Protein AF-A0A968HMX5-F1 (afdb_monomer)

Structure (mmCIF, N/CA/C/O backbone):
data_AF-A0A968HMX5-F1
#
_entry.id   AF-A0A968HMX5-F1
#
loop_
_atom_site.group_PDB
_atom_site.id
_atom_site.type_symbol
_atom_site.label_atom_id
_atom_site.label_alt_id
_atom_site.label_comp_id
_atom_site.label_asym_id
_atom_site.label_entity_id
_atom_site.label_seq_id
_atom_site.pdbx_PDB_ins_code
_atom_site.Cartn_x
_atom_site.Cartn_y
_atom_site.Cartn_z
_atom_site.occupancy
_atom_site.B_iso_or_equiv
_atom_site.auth_seq_id
_atom_site.auth_comp_id
_atom_site.auth_asym_id
_atom_site.auth_atom_id
_atom_site.pdbx_PDB_model_num
ATOM 1 N N . MET A 1 1 ? -19.698 1.111 3.307 1.00 80.62 1 MET A N 1
ATOM 2 C CA . MET A 1 1 ? -18.521 0.5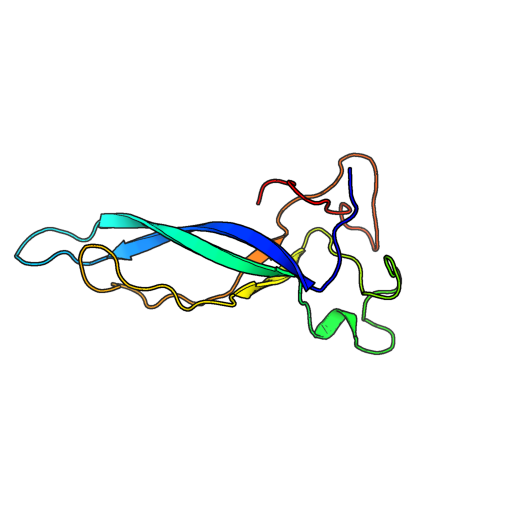05 2.643 1.00 80.62 1 MET A CA 1
ATOM 3 C C . MET A 1 1 ? -17.744 -0.284 3.682 1.00 80.62 1 MET A C 1
ATOM 5 O O . MET A 1 1 ? -17.976 -0.058 4.865 1.00 80.62 1 MET A O 1
ATOM 9 N N . ILE A 1 2 ? -16.912 -1.241 3.273 1.00 91.19 2 ILE A N 1
ATOM 10 C CA . ILE A 1 2 ? -16.129 -2.052 4.217 1.00 91.19 2 ILE A CA 1
ATOM 11 C C . ILE A 1 2 ? -14.906 -1.235 4.638 1.00 91.19 2 ILE A C 1
ATOM 13 O O . ILE A 1 2 ? -14.164 -0.789 3.767 1.00 91.19 2 ILE A O 1
ATOM 17 N N . ALA A 1 3 ? -14.729 -1.017 5.941 1.00 94.62 3 ALA A N 1
ATOM 18 C CA . ALA A 1 3 ? -13.588 -0.283 6.485 1.00 94.62 3 ALA A CA 1
ATOM 19 C C . ALA A 1 3 ? -12.270 -0.987 6.137 1.00 94.62 3 ALA A C 1
ATOM 21 O O . ALA A 1 3 ? -12.184 -2.211 6.266 1.00 94.62 3 ALA A O 1
ATOM 22 N N . ALA A 1 4 ? -11.278 -0.213 5.696 1.00 95.56 4 ALA A N 1
ATOM 23 C CA . ALA A 1 4 ? -9.956 -0.736 5.390 1.00 95.56 4 ALA A CA 1
ATOM 24 C C . ALA A 1 4 ? -9.223 -1.097 6.686 1.00 95.56 4 ALA A C 1
ATOM 26 O O . ALA A 1 4 ? -9.377 -0.442 7.721 1.00 95.56 4 ALA A O 1
ATOM 27 N N . LYS A 1 5 ? -8.414 -2.146 6.626 1.00 96.31 5 LYS A N 1
ATOM 28 C CA . LYS A 1 5 ? -7.563 -2.604 7.725 1.00 96.31 5 LYS A CA 1
ATOM 29 C C . LYS A 1 5 ? -6.309 -3.263 7.181 1.00 96.31 5 LYS A C 1
ATOM 31 O O . LYS A 1 5 ? -6.226 -3.589 5.999 1.00 96.31 5 LYS A O 1
ATOM 36 N N . HIS A 1 6 ? -5.357 -3.513 8.064 1.00 96.75 6 HIS A N 1
ATOM 37 C CA . HIS A 1 6 ? -4.169 -4.271 7.721 1.00 96.75 6 HIS A CA 1
ATOM 38 C C . HIS A 1 6 ? -4.503 -5.628 7.101 1.00 96.75 6 HIS A C 1
ATOM 40 O O . HIS A 1 6 ? -5.486 -6.277 7.469 1.00 96.75 6 HIS A O 1
ATOM 46 N N . PHE A 1 7 ? -3.649 -6.046 6.168 1.00 95.69 7 PHE A N 1
ATOM 47 C CA . PHE A 1 7 ? -3.792 -7.236 5.326 1.00 95.69 7 PHE A CA 1
ATOM 48 C C . PHE A 1 7 ? -4.934 -7.186 4.305 1.00 95.69 7 PHE A C 1
ATOM 50 O O . PHE A 1 7 ? -5.114 -8.152 3.559 1.00 95.69 7 PHE A O 1
ATOM 57 N N . ASP A 1 8 ? -5.676 -6.078 4.210 1.00 95.50 8 ASP A N 1
ATOM 58 C CA . ASP A 1 8 ? -6.555 -5.871 3.066 1.00 95.50 8 ASP A CA 1
ATOM 59 C C . ASP A 1 8 ? -5.716 -5.677 1.792 1.00 95.50 8 ASP A C 1
ATOM 61 O O . ASP A 1 8 ? -4.713 -4.953 1.814 1.00 95.50 8 ASP A O 1
ATOM 65 N N . PRO A 1 9 ? -6.102 -6.317 0.676 1.00 93.12 9 PRO A N 1
ATOM 66 C CA . PRO A 1 9 ? -5.391 -6.171 -0.581 1.00 93.12 9 PRO A CA 1
ATOM 67 C C . PRO A 1 9 ? -5.649 -4.796 -1.201 1.00 93.12 9 PRO A C 1
ATOM 69 O O . PRO A 1 9 ? -6.765 -4.272 -1.164 1.00 93.12 9 PRO A O 1
ATOM 72 N N . VAL A 1 10 ? -4.623 -4.265 -1.856 1.00 91.25 10 VAL A N 1
ATOM 73 C CA . VAL A 1 10 ? -4.675 -3.045 -2.661 1.00 91.25 10 VAL A CA 1
ATOM 74 C C . VAL A 1 10 ? -4.218 -3.394 -4.069 1.00 91.25 10 VAL A C 1
ATOM 76 O O . VAL A 1 10 ? -3.183 -4.031 -4.259 1.00 91.25 10 VAL A O 1
ATOM 79 N N . ILE A 1 11 ? -5.008 -2.994 -5.062 1.00 89.94 11 ILE A N 1
ATOM 80 C CA . ILE A 1 11 ? -4.688 -3.171 -6.479 1.00 89.94 11 ILE A CA 1
ATOM 81 C C . ILE A 1 11 ? -4.705 -1.793 -7.113 1.00 89.94 11 ILE A C 1
ATOM 83 O O . ILE A 1 11 ? -5.709 -1.092 -6.992 1.00 89.94 11 ILE A O 1
ATOM 87 N N . GLY A 1 12 ? -3.624 -1.437 -7.798 1.00 87.12 12 GLY A N 1
ATOM 88 C CA . GLY A 1 12 ? -3.442 -0.128 -8.407 1.00 87.12 12 GLY A CA 1
ATOM 89 C C . GLY A 1 12 ? -2.693 -0.171 -9.730 1.00 87.12 12 GLY A C 1
ATOM 90 O O . GLY A 1 12 ? -2.459 -1.234 -10.312 1.00 87.12 12 GLY A O 1
ATOM 91 N N . ILE A 1 13 ? -2.356 1.020 -10.217 1.00 88.50 13 ILE A N 1
ATOM 92 C CA . ILE A 1 13 ? -1.547 1.223 -11.416 1.00 88.50 13 ILE A CA 1
ATOM 93 C C . ILE A 1 13 ? -0.447 2.216 -11.065 1.00 88.50 13 ILE A C 1
ATOM 95 O O . ILE A 1 13 ? -0.736 3.385 -10.814 1.00 88.50 13 ILE A O 1
ATOM 99 N N . ASP A 1 14 ? 0.792 1.754 -11.144 1.00 87.31 14 ASP A N 1
ATOM 100 C CA . ASP A 1 14 ? 1.976 2.592 -11.017 1.00 87.31 14 ASP A CA 1
ATOM 101 C C . ASP A 1 14 ? 2.432 3.040 -12.402 1.00 87.31 14 ASP A C 1
ATOM 103 O O . ASP A 1 14 ? 2.242 2.346 -13.401 1.00 87.31 14 ASP A O 1
ATOM 107 N N . VAL A 1 15 ? 3.057 4.210 -12.493 1.00 90.06 15 VAL A N 1
ATOM 108 C CA . VAL A 1 15 ? 3.646 4.687 -13.748 1.00 90.06 15 VAL A CA 1
ATOM 109 C C . VAL A 1 15 ? 5.155 4.738 -13.591 1.00 90.06 15 VAL A C 1
ATOM 111 O O . VAL A 1 15 ? 5.687 5.529 -12.816 1.00 90.06 15 VAL A O 1
ATOM 114 N N . HIS A 1 16 ? 5.854 3.923 -14.379 1.00 91.62 16 HIS A N 1
ATOM 115 C CA . HIS A 1 16 ? 7.313 3.909 -14.417 1.00 91.62 16 HIS A CA 1
ATOM 116 C C . HIS A 1 16 ? 7.827 4.400 -15.760 1.00 91.62 16 HIS A C 1
ATOM 118 O O . HIS A 1 16 ? 7.257 4.109 -16.812 1.00 91.62 16 HIS A O 1
ATOM 124 N N . ILE A 1 17 ? 8.951 5.110 -15.725 1.00 94.25 17 ILE A N 1
ATOM 125 C CA . ILE A 1 17 ? 9.678 5.481 -16.935 1.00 94.25 17 ILE A CA 1
ATOM 126 C C . ILE A 1 17 ? 10.584 4.313 -17.320 1.00 94.25 17 ILE A C 1
ATOM 128 O O . ILE A 1 17 ? 11.473 3.922 -16.555 1.00 94.25 17 ILE A O 1
ATOM 132 N N . ILE A 1 18 ? 10.368 3.774 -18.518 1.00 95.31 18 ILE A N 1
ATOM 133 C CA . ILE A 1 18 ? 11.195 2.714 -19.097 1.00 95.31 18 ILE A CA 1
ATOM 134 C C . ILE A 1 18 ? 11.988 3.248 -20.287 1.00 95.31 18 ILE A C 1
ATOM 136 O O . ILE A 1 18 ? 11.559 4.179 -20.969 1.00 95.31 18 ILE A O 1
ATOM 140 N N . GLN A 1 19 ? 13.150 2.650 -20.530 1.00 96.31 19 GLN A N 1
ATOM 141 C CA . GLN A 1 19 ? 13.952 2.826 -21.734 1.00 96.31 19 GLN A CA 1
ATOM 142 C C . GLN A 1 19 ? 13.636 1.667 -22.691 1.00 96.31 19 GLN A C 1
ATOM 144 O O . GLN A 1 19 ? 14.047 0.532 -22.411 1.00 96.31 19 GLN A O 1
ATOM 149 N N . PRO A 1 20 ? 12.908 1.906 -23.800 1.00 95.38 20 PRO A N 1
ATOM 150 C CA . PRO A 1 20 ? 12.637 0.866 -24.783 1.00 95.38 20 PRO A CA 1
ATOM 151 C C . PRO A 1 20 ? 13.917 0.433 -25.518 1.00 95.38 20 PRO A C 1
ATOM 153 O O . PRO A 1 20 ? 14.899 1.186 -25.546 1.00 95.38 20 PRO A O 1
ATOM 156 N N . PRO A 1 21 ? 13.915 -0.745 -26.167 1.00 93.25 21 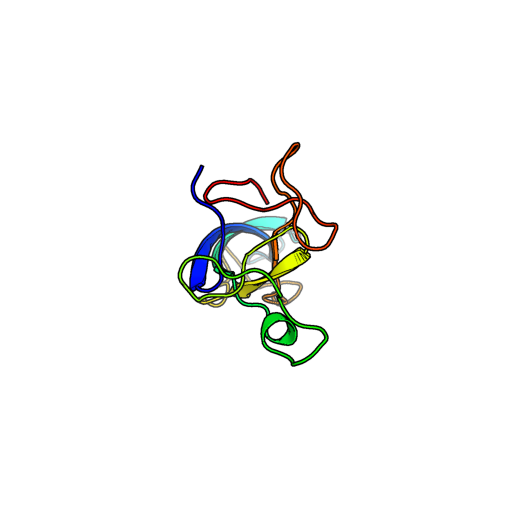PRO A N 1
ATOM 157 C CA . PRO A 1 21 ? 14.997 -1.155 -27.055 1.00 93.25 21 PRO A CA 1
ATOM 158 C C . PRO A 1 21 ? 15.213 -0.179 -28.223 1.00 93.25 21 PRO A C 1
ATOM 160 O O . PRO A 1 21 ? 14.270 0.413 -28.750 1.00 93.25 21 PRO A O 1
ATOM 163 N N . GLY A 1 22 ? 16.460 -0.072 -28.687 1.00 91.31 22 GLY A N 1
ATOM 164 C CA . GLY A 1 22 ? 16.835 0.788 -29.812 1.00 91.31 22 GLY A CA 1
ATOM 165 C C . GLY A 1 22 ? 17.068 2.245 -29.407 1.00 91.31 22 GLY A C 1
ATOM 166 O O . GLY A 1 22 ? 17.469 2.534 -28.285 1.00 91.31 22 GLY A O 1
ATOM 167 N N . THR A 1 23 ? 16.851 3.173 -30.340 1.00 90.62 23 THR A N 1
ATOM 168 C CA . THR A 1 23 ? 17.102 4.616 -30.153 1.00 90.62 23 THR A CA 1
ATOM 169 C C . THR A 1 23 ? 15.844 5.391 -29.746 1.00 90.62 23 THR A C 1
ATOM 171 O O . THR A 1 23 ? 15.736 6.586 -30.020 1.00 90.62 23 THR A O 1
ATOM 174 N N . VAL A 1 24 ? 14.855 4.712 -29.158 1.00 94.69 24 VAL A N 1
ATOM 175 C CA . VAL A 1 24 ? 13.593 5.334 -28.735 1.00 94.69 24 VAL A CA 1
ATOM 176 C C . VAL A 1 24 ? 13.821 6.070 -27.409 1.00 94.69 24 VAL A C 1
ATOM 178 O O . VAL A 1 24 ? 14.445 5.497 -26.519 1.00 94.69 24 VAL A O 1
ATOM 181 N N . PRO A 1 25 ? 13.343 7.314 -27.234 1.00 94.94 25 PRO A N 1
ATOM 182 C CA . PRO A 1 25 ? 13.435 8.005 -25.948 1.00 94.94 25 PRO A CA 1
ATOM 183 C C . PRO A 1 25 ? 12.700 7.264 -24.814 1.00 94.94 25 PRO A C 1
ATOM 185 O O . PRO A 1 25 ? 11.790 6.479 -25.095 1.00 94.94 25 PRO A O 1
ATOM 188 N N . PRO A 1 26 ? 13.032 7.534 -23.537 1.00 95.81 26 PRO A N 1
ATOM 189 C CA . PRO A 1 26 ? 12.275 7.017 -22.404 1.00 95.81 26 PRO A CA 1
ATOM 190 C C . PRO A 1 26 ? 10.789 7.382 -22.457 1.00 95.81 26 PRO A C 1
ATOM 192 O O . PRO A 1 26 ? 10.432 8.503 -22.825 1.00 95.81 26 PRO A O 1
ATOM 195 N N . VAL A 1 27 ? 9.928 6.454 -22.041 1.00 95.25 27 VAL A N 1
ATOM 196 C CA . VAL A 1 27 ? 8.467 6.628 -22.055 1.00 95.25 27 VAL A CA 1
ATOM 197 C C . VAL A 1 27 ? 7.837 6.210 -20.723 1.00 95.25 27 VAL A C 1
ATOM 199 O O . VAL A 1 27 ? 8.304 5.247 -20.108 1.00 95.25 27 VAL A O 1
ATOM 202 N N . PRO A 1 28 ? 6.782 6.907 -20.257 1.00 94.69 28 PRO A N 1
ATOM 203 C CA . PRO A 1 28 ? 6.004 6.474 -19.104 1.00 94.69 28 PRO A CA 1
ATOM 204 C C . PRO A 1 28 ? 5.108 5.292 -19.489 1.00 94.69 28 PRO A C 1
ATOM 206 O O . PRO A 1 28 ? 4.372 5.357 -20.474 1.00 94.69 28 PRO A O 1
ATOM 209 N N . VAL A 1 29 ? 5.155 4.216 -18.707 1.00 94.25 29 VAL A N 1
ATOM 210 C CA . VAL A 1 29 ? 4.373 2.996 -18.934 1.00 94.25 29 VAL A CA 1
ATOM 211 C C . VAL A 1 29 ? 3.616 2.622 -17.656 1.00 94.25 29 VAL A C 1
ATOM 213 O O . VAL A 1 29 ? 4.240 2.536 -16.592 1.00 94.25 29 VAL A O 1
ATOM 216 N N . PRO A 1 30 ? 2.291 2.388 -17.736 1.00 92.69 30 PRO A N 1
ATOM 217 C CA . PRO A 1 30 ? 1.515 1.894 -16.607 1.00 92.69 30 PRO A CA 1
ATOM 218 C C . PRO A 1 30 ? 1.888 0.438 -16.295 1.00 92.69 30 PRO A C 1
ATOM 220 O O . PRO A 1 30 ? 1.914 -0.408 -17.189 1.00 92.69 30 PRO A O 1
ATOM 223 N N . HIS A 1 31 ? 2.152 0.147 -15.027 1.00 90.56 31 HIS A N 1
ATOM 224 C CA . HIS A 1 31 ? 2.449 -1.176 -14.495 1.00 90.56 31 HIS A CA 1
ATOM 225 C C . HIS A 1 31 ? 1.405 -1.541 -13.431 1.00 90.56 31 HIS A C 1
ATOM 227 O O . HIS A 1 31 ? 1.011 -0.682 -12.645 1.00 90.56 31 HIS A O 1
ATOM 233 N N . PRO A 1 32 ? 0.926 -2.795 -13.388 1.00 90.88 32 PRO A N 1
ATOM 234 C CA . PRO A 1 32 ? 0.048 -3.235 -12.313 1.00 90.88 32 PRO A CA 1
ATOM 235 C C . PRO A 1 32 ? 0.766 -3.176 -10.964 1.00 90.88 32 PRO A C 1
ATOM 237 O O . PRO A 1 32 ? 1.865 -3.716 -10.836 1.00 90.88 32 PRO A O 1
ATOM 240 N N . PHE A 1 33 ? 0.100 -2.602 -9.967 1.00 89.62 33 PHE A N 1
ATOM 241 C CA . PHE A 1 33 ? 0.529 -2.621 -8.574 1.00 89.62 33 PHE A CA 1
ATOM 242 C C . PHE A 1 33 ? -0.365 -3.571 -7.777 1.00 89.62 33 PHE A C 1
ATOM 244 O O . PHE A 1 33 ? -1.595 -3.507 -7.873 1.00 89.62 33 PHE A O 1
ATOM 251 N N . VAL A 1 34 ? 0.242 -4.442 -6.970 1.00 91.12 34 VAL A N 1
ATOM 252 C CA . VAL A 1 34 ? -0.475 -5.275 -5.999 1.00 91.12 34 VAL A CA 1
ATOM 253 C C . VAL A 1 34 ? 0.258 -5.210 -4.668 1.00 91.12 34 VAL A C 1
ATOM 255 O O . VAL A 1 34 ? 1.434 -5.571 -4.574 1.00 91.12 34 VAL A O 1
ATOM 258 N N . GLY A 1 35 ? -0.461 -4.793 -3.634 1.00 92.06 35 GLY A N 1
ATOM 259 C CA . GLY A 1 35 ? 0.056 -4.665 -2.281 1.00 92.06 35 GLY A CA 1
ATOM 260 C C . GLY A 1 35 ? -0.964 -5.050 -1.223 1.00 92.06 35 GLY A C 1
ATOM 261 O O . GLY A 1 35 ? -2.084 -5.471 -1.519 1.00 92.06 35 GLY A O 1
ATOM 262 N N . ILE A 1 36 ? -0.549 -4.906 0.027 1.00 94.12 36 ILE A N 1
ATOM 263 C CA . ILE A 1 36 ? -1.384 -5.067 1.214 1.00 94.12 36 ILE A CA 1
ATOM 264 C C . ILE A 1 36 ? -1.239 -3.834 2.092 1.00 94.12 36 ILE A C 1
ATOM 266 O O . ILE A 1 36 ? -0.141 -3.295 2.211 1.00 94.12 36 ILE A O 1
ATOM 270 N N . VAL A 1 37 ? -2.325 -3.404 2.730 1.00 95.12 37 VAL A N 1
ATOM 271 C CA . VAL A 1 37 ? -2.230 -2.373 3.770 1.00 95.12 37 VAL A CA 1
ATOM 272 C C . VAL A 1 37 ? -1.421 -2.956 4.921 1.00 95.12 37 VAL A C 1
ATOM 274 O O . VAL A 1 37 ? -1.808 -3.974 5.504 1.00 95.12 37 VAL A O 1
ATOM 277 N N . LEU A 1 38 ? -0.274 -2.357 5.208 1.00 95.19 38 LEU A N 1
ATOM 278 C CA . LEU A 1 38 ? 0.598 -2.783 6.286 1.00 95.19 38 LEU A CA 1
ATOM 279 C C . LEU A 1 38 ? 1.528 -1.635 6.657 1.00 95.19 38 LEU A C 1
ATOM 281 O O . LEU A 1 38 ? 2.523 -1.398 5.973 1.00 95.19 38 LEU A O 1
ATOM 285 N N . ASP A 1 39 ? 1.221 -0.989 7.774 1.00 95.00 39 ASP A N 1
ATOM 286 C CA . ASP A 1 39 ? 2.094 -0.012 8.406 1.00 95.00 39 ASP A CA 1
ATOM 287 C C . ASP A 1 39 ? 2.725 -0.604 9.681 1.00 95.00 39 ASP A C 1
ATOM 289 O O . ASP A 1 39 ? 2.033 -0.858 10.669 1.00 95.00 39 ASP A O 1
ATOM 293 N N . PRO A 1 40 ? 4.039 -0.874 9.713 1.00 94.19 40 PRO A N 1
ATOM 294 C CA . PRO A 1 40 ? 4.688 -1.389 10.915 1.00 94.19 40 PRO A CA 1
ATOM 295 C C . PRO A 1 40 ? 4.547 -0.475 12.144 1.00 94.19 40 PRO A C 1
ATOM 297 O O . PRO A 1 40 ? 4.539 -0.984 13.268 1.00 94.19 40 PRO A O 1
ATOM 300 N N . PHE A 1 41 ? 4.427 0.846 11.959 1.00 94.56 41 PHE A N 1
ATOM 301 C CA . PHE A 1 41 ? 4.304 1.797 13.067 1.00 94.56 41 PHE A CA 1
ATOM 302 C C . PHE A 1 41 ? 2.956 1.683 13.778 1.00 94.56 41 PHE A C 1
ATOM 304 O O . PHE A 1 41 ? 2.903 1.874 14.993 1.00 94.56 41 PHE A O 1
ATOM 311 N N . ASP A 1 42 ? 1.910 1.236 13.076 1.00 96.62 42 ASP A N 1
ATOM 312 C CA . ASP A 1 42 ? 0.581 1.008 13.649 1.00 96.62 42 ASP A CA 1
ATOM 313 C C . ASP A 1 42 ? 0.569 -0.109 14.720 1.00 96.62 42 ASP A C 1
ATOM 315 O O . ASP A 1 42 ? -0.397 -0.234 15.470 1.00 96.62 42 ASP A O 1
ATOM 319 N N . TYR A 1 43 ? 1.645 -0.894 14.857 1.00 96.38 43 TYR A N 1
ATOM 320 C CA . TYR A 1 43 ? 1.797 -1.904 15.915 1.00 96.38 43 TYR A CA 1
ATOM 321 C C . TYR A 1 43 ? 2.625 -1.441 17.120 1.00 96.38 43 TYR A C 1
ATOM 323 O O . TYR A 1 43 ? 2.778 -2.197 18.086 1.00 96.38 43 TYR A O 1
ATOM 331 N N . LEU A 1 44 ? 3.198 -0.236 17.085 1.00 96.44 44 LEU A N 1
ATOM 332 C CA . LEU A 1 44 ? 4.026 0.252 18.182 1.00 96.44 44 LEU A CA 1
ATOM 333 C C . LEU A 1 44 ? 3.172 0.696 19.377 1.00 96.44 44 LEU A C 1
ATOM 335 O O . LEU A 1 44 ? 2.115 1.307 19.210 1.00 96.44 44 LEU A O 1
ATOM 339 N N . PRO A 1 45 ? 3.634 0.449 20.614 1.00 90.62 45 PRO A N 1
ATOM 340 C CA . PRO A 1 45 ? 2.938 0.942 21.791 1.00 90.62 45 PRO A CA 1
ATOM 341 C C . PRO A 1 45 ? 2.947 2.478 21.807 1.00 90.62 45 PRO A C 1
ATOM 343 O O . PRO A 1 45 ? 3.944 3.100 21.448 1.00 90.62 45 PRO A O 1
ATOM 346 N N . LEU A 1 46 ? 1.854 3.081 22.285 1.00 89.06 46 LEU A N 1
ATOM 347 C CA . LEU A 1 46 ? 1.662 4.529 22.493 1.00 89.06 46 LEU A CA 1
ATOM 348 C C . LEU A 1 46 ? 1.556 5.404 21.231 1.00 89.06 46 LEU A C 1
ATOM 350 O O . LEU A 1 46 ? 0.961 6.473 21.329 1.00 89.06 46 LEU A O 1
ATOM 354 N N . ILE A 1 47 ? 2.116 4.981 20.095 1.00 91.12 47 ILE A N 1
ATOM 355 C CA . ILE A 1 47 ? 2.111 5.752 18.836 1.00 91.12 47 ILE A CA 1
ATOM 356 C C . ILE A 1 47 ? 1.484 5.012 17.648 1.00 91.12 47 ILE A C 1
ATOM 358 O O . ILE A 1 47 ? 1.313 5.619 16.599 1.00 91.12 47 ILE A O 1
ATOM 362 N N . GLY A 1 48 ? 1.187 3.718 17.793 1.00 93.44 48 GLY A N 1
ATOM 363 C CA . GLY A 1 48 ? 0.513 2.931 16.766 1.00 93.44 48 GLY A CA 1
ATOM 364 C C . GLY A 1 48 ? -1.006 3.094 16.782 1.00 93.44 48 GLY A C 1
ATOM 365 O O . GLY A 1 48 ? -1.560 3.870 17.564 1.00 93.44 48 GLY A O 1
ATOM 366 N N . ALA A 1 49 ? -1.680 2.303 15.949 1.00 96.31 49 ALA A N 1
ATOM 367 C CA . ALA A 1 49 ? -3.118 2.369 15.763 1.00 96.31 49 ALA A CA 1
ATOM 368 C C . ALA A 1 49 ? -3.875 2.025 17.053 1.00 96.31 49 ALA A C 1
ATOM 370 O O . ALA A 1 49 ? -3.704 0.973 17.674 1.00 96.31 49 ALA A O 1
ATOM 371 N N . THR A 1 50 ? -4.794 2.908 17.411 1.00 96.50 50 THR A N 1
ATOM 372 C CA . THR A 1 50 ? -5.709 2.798 18.550 1.00 96.50 50 THR A CA 1
ATOM 373 C C . THR A 1 50 ? -7.039 2.156 18.162 1.00 96.50 50 THR A C 1
ATOM 375 O O . THR A 1 50 ? -7.742 1.609 19.016 1.00 96.50 50 THR A O 1
ATOM 378 N N . VAL A 1 51 ? -7.386 2.181 16.871 1.00 96.94 51 VAL A N 1
ATOM 379 C CA . VAL A 1 51 ? -8.621 1.604 16.333 1.00 96.94 51 VAL A CA 1
ATOM 380 C C . VAL A 1 51 ? -8.317 0.318 15.579 1.00 96.94 51 VAL A C 1
ATOM 382 O O . VAL A 1 51 ? -7.530 0.289 14.631 1.00 96.94 51 VAL A O 1
ATOM 385 N N . LEU A 1 52 ? -9.008 -0.750 15.982 1.00 97.12 52 LEU A N 1
ATOM 386 C CA . LEU A 1 52 ? -8.914 -2.060 15.355 1.00 97.12 52 LEU A CA 1
ATOM 387 C C . LEU A 1 52 ? -10.217 -2.415 14.641 1.00 97.12 52 LEU A C 1
ATOM 389 O O . LEU A 1 52 ? -11.307 -2.290 15.200 1.00 97.12 52 LEU A O 1
ATOM 393 N N . ILE A 1 53 ? -10.099 -2.953 13.433 1.00 96.94 53 ILE A N 1
ATOM 394 C CA . IL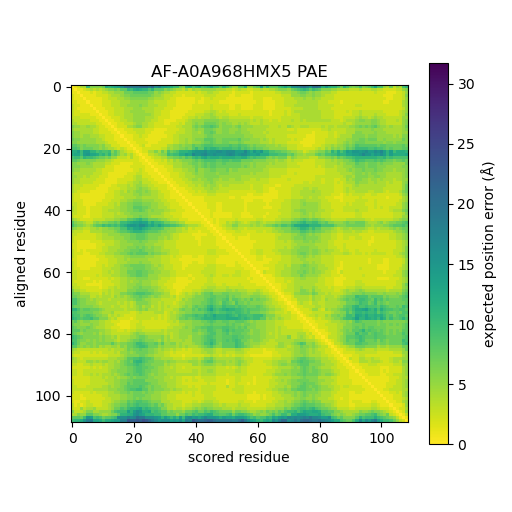E A 1 53 ? -11.203 -3.523 12.666 1.00 96.94 53 ILE A CA 1
ATOM 395 C C . ILE A 1 53 ? -11.028 -5.031 12.657 1.00 96.94 53 ILE A C 1
ATOM 397 O O . ILE A 1 53 ? -10.071 -5.560 12.097 1.00 96.94 53 ILE A O 1
ATOM 401 N N . ASN A 1 54 ? -11.954 -5.739 13.303 1.00 95.56 54 ASN A N 1
ATOM 402 C CA . ASN A 1 54 ? -11.876 -7.191 13.481 1.00 95.56 54 ASN A CA 1
ATOM 403 C C . ASN A 1 54 ? -10.542 -7.648 14.112 1.00 95.56 54 ASN A C 1
ATOM 405 O O . ASN A 1 54 ? -9.998 -8.683 13.739 1.00 95.56 54 ASN A O 1
ATOM 409 N N . GLY A 1 55 ? -10.010 -6.862 15.055 1.00 96.62 55 GLY A N 1
ATOM 410 C CA . GLY A 1 55 ? -8.762 -7.162 15.767 1.00 96.62 55 GLY A CA 1
ATOM 411 C C . GLY A 1 55 ? -7.472 -6.801 15.022 1.00 96.62 55 GLY A C 1
ATOM 412 O O . GLY A 1 55 ? -6.396 -7.094 15.530 1.00 96.62 55 GLY A O 1
ATOM 413 N N . LEU A 1 56 ? -7.559 -6.162 13.853 1.00 98.00 56 LEU A N 1
ATOM 414 C CA . LEU A 1 56 ? -6.409 -5.707 13.065 1.00 98.00 56 LEU A CA 1
ATOM 415 C C . LEU A 1 56 ? -6.361 -4.178 13.009 1.00 98.00 56 LEU A C 1
ATOM 417 O O . LEU A 1 56 ? -7.434 -3.573 12.979 1.00 98.00 56 LEU A O 1
ATOM 421 N N . PRO A 1 57 ? -5.175 -3.546 12.947 1.00 97.75 57 PRO A N 1
ATOM 422 C CA . PRO A 1 57 ? -5.074 -2.101 12.772 1.00 97.75 57 PRO A CA 1
ATOM 423 C C . PRO A 1 57 ? -5.874 -1.604 11.572 1.00 97.75 57 PRO A C 1
ATOM 425 O O . PRO A 1 57 ? -5.912 -2.243 10.517 1.00 97.75 57 PRO A O 1
ATOM 428 N N . ARG A 1 58 ? -6.556 -0.479 11.755 1.00 96.69 58 ARG A N 1
ATOM 429 C CA . ARG A 1 58 ? -7.297 0.228 10.705 1.00 96.69 58 ARG A CA 1
ATOM 430 C C . ARG A 1 58 ? -6.369 0.710 9.582 1.00 96.69 58 ARG A C 1
ATOM 432 O O . ARG A 1 58 ? -5.223 1.055 9.831 1.00 96.69 58 ARG A O 1
ATOM 439 N N . GLY A 1 59 ? -6.894 0.825 8.365 1.00 95.75 59 GLY A N 1
ATOM 440 C CA . GLY A 1 59 ? -6.266 1.587 7.280 1.00 95.75 59 GLY A CA 1
ATOM 441 C C . GLY A 1 59 ? -6.930 2.955 7.144 1.00 95.75 59 GLY A C 1
ATOM 442 O O . GLY A 1 59 ? -8.153 3.022 7.046 1.00 95.75 59 GLY A O 1
ATOM 443 N N . GLN A 1 60 ? -6.153 4.030 7.137 1.00 95.12 60 GLN A N 1
ATOM 444 C CA . GLN A 1 60 ? -6.617 5.409 6.967 1.00 95.12 60 GLN A CA 1
ATOM 445 C C . GLN A 1 60 ? -5.738 6.151 5.954 1.00 95.12 60 GLN A C 1
ATOM 447 O O . GLN A 1 60 ? -4.768 5.584 5.450 1.00 95.12 60 GLN A O 1
ATOM 452 N N . GLY A 1 61 ? -6.071 7.411 5.662 1.00 94.44 61 GLY A N 1
ATOM 453 C CA . GLY A 1 61 ? -5.182 8.296 4.907 1.00 94.44 61 GLY A CA 1
ATOM 454 C C . GLY A 1 61 ? -3.749 8.274 5.462 1.00 94.44 61 GLY A C 1
ATOM 455 O O . GLY A 1 61 ? -3.551 8.436 6.662 1.00 94.44 61 GLY A O 1
ATOM 456 N N . GLY A 1 62 ? -2.761 8.020 4.606 1.00 92.31 62 GLY A N 1
ATOM 457 C CA . GLY A 1 62 ? -1.347 7.910 4.974 1.00 92.31 62 GLY A CA 1
ATOM 458 C C . GLY A 1 62 ? -0.898 6.533 5.479 1.00 92.31 62 GLY A C 1
ATOM 459 O O . GLY A 1 62 ? 0.293 6.335 5.692 1.00 92.31 62 GLY A O 1
ATOM 460 N N . SER A 1 63 ? -1.795 5.550 5.647 1.00 94.75 63 SER A N 1
ATOM 461 C CA . SER A 1 63 ? -1.363 4.182 5.972 1.00 94.75 63 SER A CA 1
ATOM 462 C C . SER A 1 63 ? -0.531 3.588 4.841 1.00 94.75 63 SER A C 1
ATOM 464 O O . SER A 1 63 ? -0.947 3.613 3.679 1.00 94.75 63 SER A O 1
ATOM 466 N N . LEU A 1 64 ? 0.595 2.970 5.193 1.00 94.25 64 LEU A N 1
ATOM 467 C CA . LEU A 1 64 ? 1.477 2.330 4.223 1.00 94.25 64 LEU A CA 1
ATOM 468 C C . LEU A 1 64 ? 0.844 1.099 3.562 1.00 94.25 64 LEU A C 1
ATOM 470 O O . LEU A 1 64 ? 0.095 0.319 4.160 1.00 94.25 64 LEU A O 1
ATOM 474 N N . VAL A 1 65 ? 1.207 0.901 2.299 1.00 92.75 65 VAL A N 1
ATOM 475 C CA . VAL A 1 65 ? 0.850 -0.249 1.478 1.00 92.75 65 VAL A CA 1
ATOM 476 C C . VAL A 1 65 ? 2.137 -0.931 1.033 1.00 92.75 65 VAL A C 1
ATOM 478 O O . VAL A 1 65 ? 2.910 -0.407 0.233 1.00 92.75 65 VAL A O 1
ATOM 481 N N . THR A 1 66 ? 2.364 -2.134 1.551 1.00 91.50 66 THR A N 1
ATOM 482 C CA . THR A 1 66 ? 3.536 -2.940 1.208 1.00 91.50 66 THR A CA 1
ATOM 483 C C . THR A 1 66 ? 3.254 -3.727 -0.077 1.00 91.50 66 THR A C 1
ATOM 485 O O . THR A 1 66 ? 2.294 -4.508 -0.101 1.00 91.50 66 THR A O 1
ATOM 488 N N . PRO A 1 67 ? 4.055 -3.580 -1.147 1.00 89.81 67 PRO A N 1
ATOM 489 C CA . PRO A 1 67 ? 3.884 -4.373 -2.357 1.00 89.81 67 PRO A CA 1
ATOM 490 C C . PRO A 1 67 ? 4.216 -5.838 -2.098 1.00 89.81 67 PRO A C 1
ATOM 492 O O . PRO A 1 67 ? 5.197 -6.176 -1.437 1.00 89.81 67 PRO A O 1
ATOM 495 N N . VAL A 1 68 ? 3.400 -6.723 -2.662 1.00 89.69 68 VAL A N 1
ATOM 496 C CA . VAL A 1 68 ? 3.582 -8.177 -2.533 1.00 89.69 68 VAL A CA 1
ATOM 497 C C . VAL A 1 68 ? 4.259 -8.797 -3.753 1.00 89.69 68 VAL A C 1
ATOM 499 O O . VAL A 1 68 ? 4.762 -9.916 -3.677 1.00 89.69 68 VAL A O 1
ATOM 502 N N . VAL A 1 69 ? 4.292 -8.077 -4.877 1.00 86.50 69 VAL A N 1
ATOM 503 C CA . VAL A 1 69 ? 4.938 -8.509 -6.120 1.00 86.50 69 VAL A CA 1
ATOM 504 C C . VAL A 1 69 ? 5.880 -7.402 -6.599 1.00 86.50 69 VAL A C 1
ATOM 506 O O . VAL A 1 69 ? 5.448 -6.255 -6.697 1.00 86.50 69 VAL A O 1
ATOM 509 N N . PRO A 1 70 ? 7.148 -7.712 -6.921 1.00 84.31 70 PRO A N 1
ATOM 510 C CA . PRO A 1 70 ? 8.046 -6.740 -7.532 1.00 84.31 70 PRO A CA 1
ATOM 511 C C . PRO A 1 70 ? 7.535 -6.290 -8.902 1.00 84.31 70 PRO A C 1
ATOM 513 O O . PRO A 1 70 ? 7.104 -7.120 -9.708 1.00 84.31 70 PRO A O 1
ATOM 516 N N . HIS A 1 71 ? 7.659 -5.000 -9.213 1.00 87.06 71 HIS A N 1
ATOM 517 C CA . HIS A 1 71 ? 7.386 -4.521 -10.564 1.00 87.06 71 HIS A CA 1
ATOM 518 C C . HIS A 1 71 ? 8.360 -5.147 -11.565 1.00 87.06 71 HIS A C 1
ATOM 520 O O . HIS A 1 71 ? 9.582 -5.085 -11.411 1.00 87.06 71 HIS A O 1
ATOM 526 N N . VAL A 1 72 ? 7.803 -5.738 -12.619 1.00 86.25 72 VAL A N 1
ATOM 527 C CA . VAL A 1 72 ? 8.565 -6.305 -13.734 1.00 86.25 72 VAL A CA 1
ATOM 528 C C . VAL A 1 72 ? 8.577 -5.286 -14.873 1.00 86.25 72 VAL A C 1
ATOM 530 O O . VAL A 1 72 ? 7.509 -4.773 -15.203 1.00 86.25 72 VAL A O 1
ATOM 533 N N . PRO A 1 73 ? 9.730 -4.995 -15.499 1.00 84.56 73 PRO A N 1
ATOM 534 C CA . PRO A 1 73 ? 9.777 -4.077 -16.630 1.00 84.56 73 PRO A CA 1
ATOM 535 C C . PRO A 1 73 ? 8.892 -4.546 -17.794 1.00 84.56 73 PRO A C 1
ATOM 537 O O . PRO A 1 73 ? 9.023 -5.678 -18.266 1.00 84.56 73 PRO A O 1
ATOM 540 N N . ILE A 1 74 ? 8.030 -3.662 -18.299 1.00 91.38 74 ILE A N 1
ATOM 541 C CA . ILE A 1 74 ? 7.207 -3.903 -19.491 1.00 91.38 74 ILE A CA 1
ATOM 542 C C . ILE A 1 74 ? 7.745 -3.049 -20.645 1.00 91.38 74 ILE A C 1
ATOM 544 O O . ILE A 1 74 ? 7.783 -1.824 -20.565 1.00 91.38 74 ILE A O 1
ATOM 548 N N . GLY A 1 75 ? 8.156 -3.690 -21.745 1.00 91.12 75 GLY A N 1
ATOM 549 C CA . GLY A 1 75 ? 8.551 -2.993 -22.979 1.00 91.12 75 GLY A CA 1
ATOM 550 C C . GLY A 1 75 ? 9.950 -2.358 -22.983 1.00 91.12 75 GLY A C 1
ATOM 551 O O . GLY A 1 75 ? 10.275 -1.635 -23.922 1.00 91.12 75 GLY A O 1
ATOM 552 N N . GLY A 1 76 ? 10.790 -2.629 -21.980 1.00 92.94 76 GLY A N 1
ATOM 553 C CA . GLY A 1 76 ? 12.147 -2.087 -21.871 1.00 92.94 76 GLY A CA 1
ATOM 554 C C . GLY A 1 76 ? 12.773 -2.359 -20.505 1.00 92.94 76 GLY A C 1
ATOM 555 O O . GLY A 1 76 ? 12.344 -3.272 -19.805 1.00 92.94 76 GLY A O 1
ATOM 556 N N . VAL A 1 77 ? 13.773 -1.564 -20.119 1.00 94.06 77 VAL A N 1
ATOM 557 C CA . VAL A 1 77 ? 14.357 -1.575 -18.762 1.00 94.06 77 VAL A CA 1
ATOM 558 C C . VAL A 1 77 ? 13.918 -0.339 -17.983 1.00 94.06 77 VAL A C 1
ATOM 560 O O . VAL A 1 77 ? 13.693 0.712 -18.581 1.00 94.06 77 VAL A O 1
ATOM 563 N N . PHE A 1 78 ? 13.809 -0.429 -16.658 1.00 94.19 78 PHE A N 1
ATOM 564 C CA . PHE A 1 78 ? 13.521 0.747 -15.834 1.00 94.19 78 PHE A CA 1
ATOM 565 C C . PHE A 1 78 ? 14.643 1.784 -15.942 1.00 94.19 78 PHE A C 1
ATOM 567 O O . PHE A 1 78 ? 15.817 1.443 -15.806 1.00 94.19 78 PHE A O 1
ATOM 574 N N . VAL A 1 79 ? 14.281 3.055 -16.145 1.00 93.44 79 VAL A N 1
ATOM 575 C 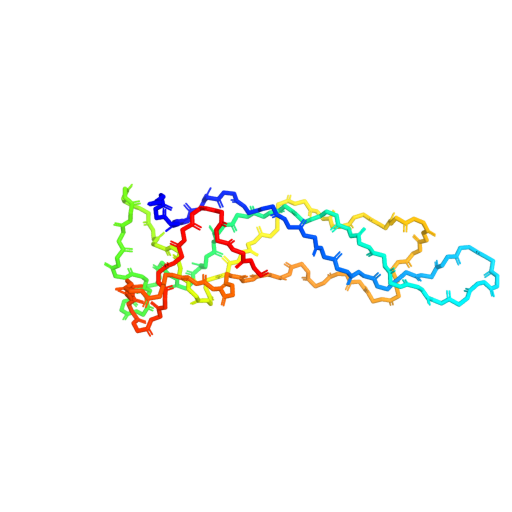CA . VAL A 1 79 ? 15.238 4.174 -16.061 1.00 93.44 79 VAL A CA 1
ATOM 576 C C . VAL A 1 79 ? 15.588 4.461 -14.603 1.00 93.44 79 VAL A C 1
ATOM 578 O O . VAL A 1 79 ? 16.757 4.615 -14.260 1.00 93.44 79 VAL A O 1
ATOM 581 N N . LYS A 1 80 ? 14.569 4.489 -13.739 1.00 90.12 80 LYS A N 1
ATOM 582 C CA . LYS A 1 80 ? 14.705 4.511 -12.282 1.00 90.12 80 LYS A CA 1
ATOM 583 C C . LYS A 1 80 ? 14.073 3.226 -11.744 1.00 90.12 80 LYS A C 1
ATOM 585 O O . LYS A 1 80 ? 12.900 2.997 -12.045 1.00 90.12 80 LYS A O 1
ATOM 590 N N . PRO A 1 81 ? 14.809 2.393 -10.988 1.00 86.94 81 PRO A N 1
ATOM 591 C CA . PRO A 1 81 ? 14.222 1.235 -10.329 1.00 86.94 81 PRO A CA 1
ATOM 592 C C . PRO A 1 81 ? 13.008 1.631 -9.467 1.00 86.94 81 PRO A C 1
ATOM 594 O O . PRO A 1 81 ? 13.015 2.719 -8.887 1.00 86.94 81 PRO A O 1
ATOM 597 N N . PRO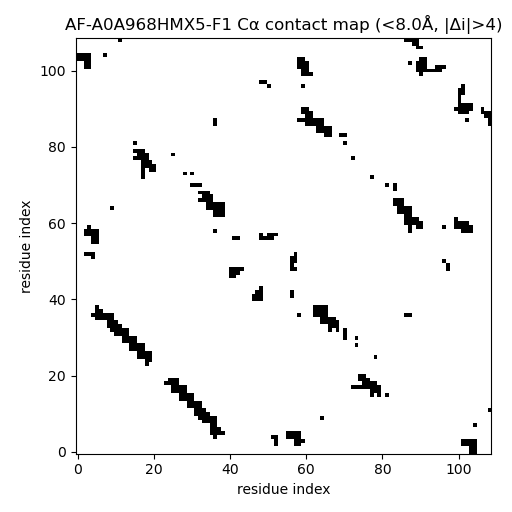 A 1 82 ? 11.974 0.778 -9.386 1.00 86.25 82 PRO A N 1
ATOM 598 C CA . PRO A 1 82 ? 10.798 1.034 -8.563 1.00 86.25 82 PRO A CA 1
ATOM 599 C C . PRO A 1 82 ? 11.188 1.091 -7.082 1.00 86.25 82 PRO A C 1
ATOM 601 O O . PRO A 1 82 ? 11.916 0.226 -6.596 1.00 86.25 82 PRO A O 1
ATOM 604 N N . GLU A 1 83 ? 10.684 2.100 -6.371 1.00 82.50 83 GLU A N 1
ATOM 605 C CA . GLU A 1 83 ? 10.903 2.249 -4.924 1.00 82.50 83 GLU A CA 1
ATOM 606 C C . GLU A 1 83 ? 10.079 1.235 -4.123 1.00 82.50 83 GLU A C 1
ATOM 608 O O . GLU A 1 83 ? 10.494 0.850 -3.038 1.00 82.50 83 GLU A O 1
ATOM 613 N N . ASN A 1 84 ? 9.001 0.696 -4.713 1.00 77.81 84 ASN A N 1
ATOM 614 C CA . ASN A 1 84 ? 8.136 -0.312 -4.092 1.00 77.81 84 ASN A CA 1
ATOM 615 C C . ASN A 1 84 ? 7.558 0.173 -2.747 1.00 77.81 84 ASN A C 1
ATOM 617 O O . ASN A 1 84 ? 7.468 -0.584 -1.784 1.00 77.81 84 ASN A O 1
ATOM 621 N N . GLU A 1 85 ? 7.145 1.436 -2.710 1.00 80.12 85 GLU A N 1
ATOM 622 C CA . GLU A 1 85 ? 6.476 2.079 -1.582 1.00 80.12 85 GLU A CA 1
ATOM 623 C C . GLU A 1 85 ? 5.147 2.652 -2.080 1.00 80.12 85 GLU A C 1
ATOM 625 O O . GLU A 1 85 ? 5.074 3.181 -3.190 1.00 80.12 85 GLU A O 1
ATOM 630 N N . ALA A 1 86 ? 4.091 2.518 -1.280 1.00 87.12 86 ALA A N 1
ATOM 631 C CA . ALA A 1 86 ? 2.771 3.061 -1.573 1.00 87.12 86 ALA A CA 1
ATOM 632 C C . ALA A 1 86 ? 2.045 3.406 -0.266 1.00 87.12 86 ALA A C 1
ATOM 634 O O . ALA A 1 86 ? 2.392 2.893 0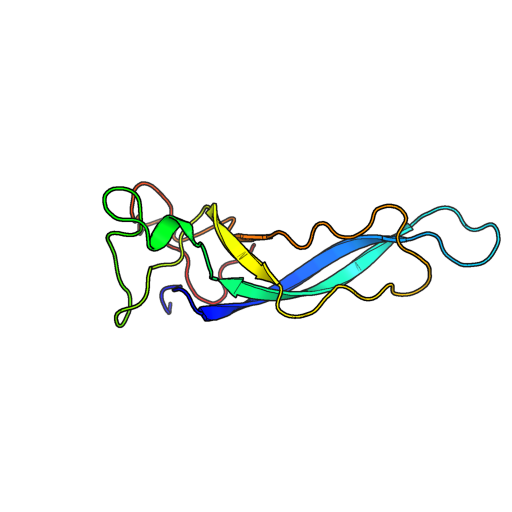.798 1.00 87.12 86 ALA A O 1
ATOM 635 N N . GLU A 1 87 ? 1.018 4.247 -0.351 1.00 91.00 87 GLU A N 1
ATOM 636 C CA . GLU A 1 87 ? 0.177 4.639 0.782 1.00 91.00 87 GLU A CA 1
ATOM 637 C C . GLU A 1 87 ? -1.293 4.770 0.363 1.00 91.00 87 GLU A C 1
ATOM 639 O O . GLU A 1 87 ? -1.617 4.931 -0.818 1.00 91.00 87 GLU A O 1
ATOM 644 N N . LEU A 1 88 ? -2.205 4.707 1.332 1.00 92.44 88 LEU A N 1
ATOM 645 C CA . LEU A 1 88 ? -3.609 5.044 1.116 1.00 92.44 88 LEU A CA 1
ATOM 646 C C . LEU A 1 88 ? -3.769 6.568 1.086 1.00 92.44 88 LEU A C 1
ATOM 648 O O . LEU A 1 88 ? -3.715 7.223 2.118 1.00 92.44 88 LEU A O 1
ATOM 652 N N . LEU A 1 89 ? -4.009 7.144 -0.088 1.00 88.56 89 LEU A N 1
ATOM 653 C CA . LEU A 1 89 ? -4.036 8.605 -0.256 1.00 88.56 89 LEU A CA 1
ATOM 654 C C . LEU A 1 89 ? -5.342 9.273 0.195 1.00 88.56 89 LEU A C 1
ATOM 656 O O . LEU A 1 89 ? -5.380 10.478 0.440 1.00 88.56 89 LEU A O 1
ATOM 660 N N . MET A 1 90 ? -6.439 8.519 0.266 1.00 89.94 90 MET A N 1
ATOM 661 C CA . MET A 1 90 ? -7.768 9.067 0.538 1.00 89.94 90 MET A CA 1
ATOM 662 C C . MET A 1 90 ? -8.578 8.181 1.486 1.00 89.94 90 MET A C 1
ATOM 664 O O . MET A 1 90 ? -8.293 6.998 1.69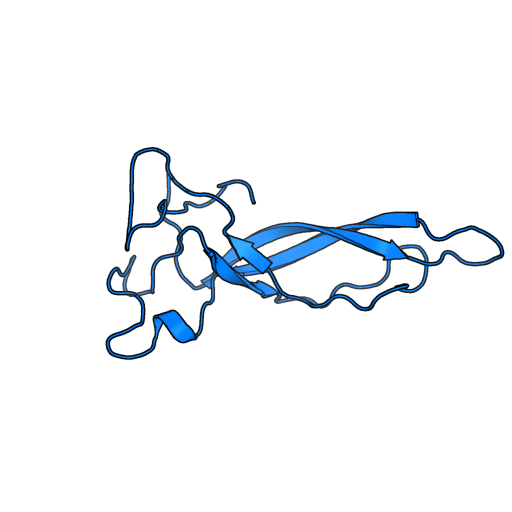8 1.00 89.94 90 MET A O 1
ATOM 668 N N . GLY A 1 91 ? -9.654 8.760 2.017 1.00 92.00 91 GLY A N 1
ATOM 669 C CA . GLY A 1 91 ? -10.622 8.058 2.847 1.00 92.00 91 GLY A CA 1
ATOM 670 C C . GLY A 1 91 ? -12.007 8.696 2.812 1.00 92.00 91 GLY A C 1
ATOM 671 O O . GLY A 1 91 ? -12.392 9.380 1.863 1.00 92.00 91 GLY A O 1
ATOM 672 N N . SER A 1 92 ? -12.800 8.414 3.838 1.00 93.50 92 SER A N 1
ATOM 673 C CA . SER A 1 92 ? -14.161 8.918 3.992 1.00 93.50 92 SER A CA 1
ATOM 674 C C . SER A 1 92 ? -14.196 10.437 4.178 1.00 93.50 92 SER A C 1
ATOM 676 O O . SER A 1 92 ? -13.396 11.002 4.912 1.00 93.50 92 SER A O 1
ATOM 678 N N . SER A 1 93 ? -15.189 11.104 3.586 1.00 93.19 93 SER A N 1
ATOM 679 C CA . SER A 1 93 ? -15.432 12.538 3.801 1.00 93.19 93 SER A CA 1
ATOM 680 C C . SER A 1 93 ? -16.165 12.856 5.109 1.00 93.19 93 SER A C 1
ATOM 682 O O . SER A 1 93 ? -16.319 14.024 5.457 1.00 93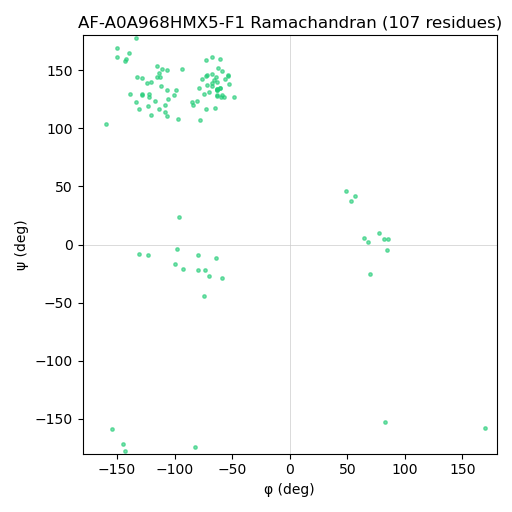.19 93 SER A O 1
ATOM 684 N N . THR A 1 94 ? -16.665 11.840 5.817 1.00 95.44 94 THR A N 1
ATOM 685 C CA . THR A 1 94 ? -17.505 12.009 7.018 1.00 95.44 94 THR A CA 1
ATOM 686 C C . THR A 1 94 ? -17.064 11.163 8.205 1.00 95.44 94 THR A C 1
ATOM 688 O O . THR A 1 94 ? -17.613 11.313 9.294 1.00 95.44 94 THR A O 1
ATOM 691 N N . VAL A 1 95 ? -16.099 10.262 8.011 1.00 95.31 95 VAL A N 1
ATOM 692 C CA . VAL A 1 95 ? -15.595 9.371 9.057 1.00 95.31 95 VAL A CA 1
ATOM 693 C C . VAL A 1 95 ? -14.098 9.587 9.173 1.00 95.31 95 VAL A C 1
ATOM 695 O O . VAL A 1 95 ? -13.368 9.371 8.210 1.00 95.31 95 VAL A O 1
ATOM 698 N N . VAL A 1 96 ? -13.671 10.006 10.357 1.00 96.12 96 VAL A N 1
ATOM 699 C CA . VAL A 1 96 ? -12.278 10.292 10.702 1.00 96.12 96 VAL A CA 1
ATOM 700 C C . VAL A 1 96 ? -11.831 9.295 11.764 1.00 96.12 96 VAL A C 1
ATOM 702 O O . VAL A 1 96 ? -12.627 8.897 12.620 1.00 96.12 96 VAL A O 1
ATOM 705 N N . VAL A 1 97 ? -10.572 8.885 11.699 1.00 95.31 97 VAL A N 1
ATOM 706 C CA . VAL A 1 97 ? -9.894 8.052 12.688 1.00 95.31 97 VAL A CA 1
ATOM 707 C C . VAL A 1 97 ? -8.489 8.614 12.864 1.00 95.31 97 VAL A C 1
ATOM 709 O O . VAL A 1 97 ? -7.833 8.916 11.879 1.00 95.31 97 VAL A O 1
ATOM 712 N N . GLU A 1 98 ? -8.076 8.841 14.114 1.00 93.62 98 GLU A N 1
ATOM 713 C CA . GLU A 1 98 ? -6.740 9.378 14.442 1.00 93.62 98 GLU A CA 1
ATOM 714 C C . GLU A 1 98 ? -6.379 10.623 13.619 1.00 93.62 98 GLU A C 1
ATOM 716 O O . GLU A 1 98 ? -5.299 10.721 13.051 1.00 93.62 98 GLU A O 1
ATOM 721 N N . ASP A 1 99 ? -7.345 11.542 13.540 1.00 93.31 99 ASP A N 1
ATOM 722 C CA . ASP A 1 99 ? -7.286 12.809 12.803 1.00 93.31 99 ASP A CA 1
ATOM 723 C C . ASP A 1 99 ? -7.158 12.704 11.270 1.00 93.31 99 ASP A C 1
ATOM 725 O O . ASP A 1 99 ? -7.134 13.732 10.596 1.00 93.31 99 ASP A O 1
ATOM 729 N N . GLU A 1 100 ? -7.229 11.497 10.699 1.00 95.19 100 GLU A N 1
ATOM 730 C CA . GLU A 1 100 ? -7.195 11.260 9.252 1.00 95.19 100 GLU A CA 1
ATOM 731 C C . GLU A 1 100 ? -8.505 10.661 8.701 1.00 95.19 100 GLU A C 1
ATOM 733 O O . GLU A 1 100 ? -9.252 9.968 9.406 1.00 95.19 100 GLU A O 1
ATOM 738 N N . PRO A 1 101 ? -8.823 10.880 7.411 1.00 95.56 101 PRO A N 1
ATOM 739 C CA . PRO A 1 101 ? -9.957 10.242 6.753 1.00 95.56 101 PRO A CA 1
ATOM 740 C C . PRO A 1 101 ? -9.881 8.713 6.824 1.00 95.56 101 PRO A C 1
ATOM 742 O O . PRO A 1 101 ? -8.915 8.098 6.369 1.00 95.56 101 PRO A O 1
ATOM 745 N N . PHE A 1 102 ? -10.943 8.069 7.316 1.00 95.56 102 PHE A N 1
ATOM 746 C CA . PHE A 1 102 ? -10.966 6.613 7.406 1.00 95.56 102 PHE A CA 1
ATOM 747 C C . PHE A 1 102 ? -11.133 5.985 6.013 1.00 95.56 102 PHE A C 1
ATOM 749 O O . PHE A 1 102 ? -12.168 6.170 5.363 1.00 95.56 102 PHE A O 1
ATOM 756 N N . SER A 1 103 ? -10.140 5.230 5.544 1.00 95.25 103 SER A N 1
ATOM 757 C CA . SER A 1 103 ? -10.186 4.527 4.265 1.00 95.25 103 SER A CA 1
ATOM 758 C C . SER A 1 10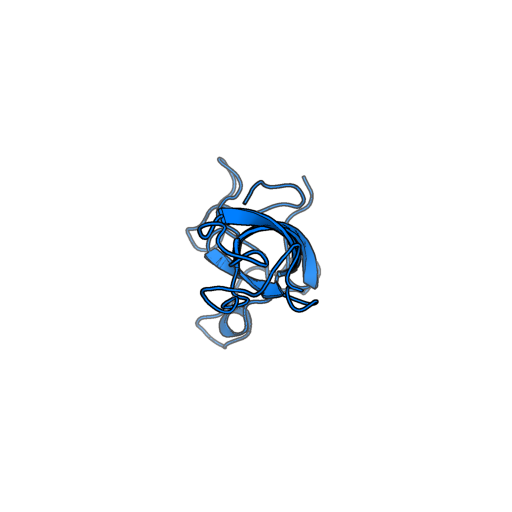3 ? -11.128 3.320 4.290 1.00 95.25 103 SER A C 1
ATOM 760 O O . SER A 1 103 ? -11.496 2.756 5.324 1.00 95.25 103 SER A O 1
ATOM 762 N N . TYR A 1 104 ? -11.552 2.911 3.101 1.00 93.06 104 TYR A N 1
ATOM 763 C CA . TYR A 1 104 ? -12.460 1.789 2.890 1.00 93.06 104 TYR A CA 1
ATOM 764 C C . TYR A 1 104 ? -12.068 1.035 1.620 1.00 93.06 104 TYR A C 1
ATOM 766 O O . TYR A 1 104 ? -11.431 1.589 0.724 1.00 93.06 104 TYR A O 1
ATOM 774 N N . LEU A 1 105 ? -12.464 -0.232 1.517 1.00 86.62 105 LEU A N 1
ATOM 775 C CA . LEU A 1 105 ? -12.200 -1.038 0.325 1.00 86.62 105 LEU A CA 1
ATOM 776 C C . LEU A 1 105 ? -12.837 -0.408 -0.920 1.00 86.62 105 LEU A C 1
ATOM 778 O O . LEU A 1 105 ? -14.039 -0.135 -0.943 1.00 86.62 105 LEU A O 1
ATOM 782 N N . GLY A 1 106 ? -12.024 -0.210 -1.960 1.00 80.94 106 GLY A N 1
ATOM 783 C CA . GLY A 1 106 ? -12.425 0.474 -3.192 1.00 80.94 106 GLY A CA 1
ATOM 784 C C . GLY A 1 106 ? -12.303 2.000 -3.138 1.00 80.94 106 GLY A C 1
ATOM 785 O O . GLY A 1 106 ? -12.685 2.660 -4.106 1.00 80.94 106 GLY A O 1
ATOM 786 N N . CYS A 1 107 ? -11.773 2.566 -2.047 1.00 80.19 107 CYS A N 1
ATOM 787 C CA . CYS A 1 107 ? -11.322 3.953 -2.035 1.00 80.19 107 CYS A CA 1
ATOM 788 C C . CYS A 1 107 ? -10.217 4.129 -3.083 1.00 80.19 107 CYS A C 1
ATOM 790 O O . CYS A 1 107 ? -9.332 3.281 -3.205 1.00 80.19 107 CYS A O 1
ATOM 792 N N . ARG A 1 108 ? -10.300 5.205 -3.870 1.00 63.62 108 ARG A N 1
ATOM 793 C CA . ARG A 1 108 ? -9.268 5.522 -4.860 1.00 63.62 108 ARG A CA 1
ATOM 794 C C . ARG A 1 108 ? -8.007 5.994 -4.137 1.00 63.62 108 ARG A C 1
ATOM 796 O O . ARG A 1 108 ? -8.111 6.737 -3.165 1.00 63.62 108 ARG A O 1
ATOM 803 N N . PHE A 1 109 ? -6.873 5.510 -4.620 1.00 59.50 109 PHE A N 1
ATOM 804 C CA . PHE A 1 109 ? -5.531 6.019 -4.361 1.00 59.50 109 PHE A CA 1
ATOM 805 C C . PHE A 1 109 ? -5.297 7.189 -5.319 1.00 59.50 109 PHE A C 1
ATOM 807 O O . PHE A 1 109 ? -5.599 7.027 -6.527 1.00 59.50 109 PHE A O 1
#

Radius of gyration: 16.59 Å; Cα contacts (8 Å, |Δi|>4): 244; chains: 1; bounding box: 36×21×53 Å

Solvent-accessible surface area (backbone atoms only — not comparable to full-atom values): 6374 Å² total; per-residue (Å²): 130,55,73,30,24,50,72,39,76,43,78,51,76,43,76,44,45,23,36,34,77,80,91,52,73,72,44,79,42,81,40,81,38,45,26,25,31,50,48,78,60,41,74,39,84,100,76,24,55,88,54,61,54,95,84,30,42,53,31,28,39,70,34,28,26,42,55,78,59,83,85,73,70,76,79,37,45,59,73,62,77,82,85,72,74,48,53,32,69,37,45,40,96,87,44,70,51,96,93,26,29,33,16,34,69,86,55,66,107

Sequence (109 aa):
MIAAKHFDPVIGIDVHIIQPPGTVPPVPVPHPFVGIVLDPFDYLPLIGATVLINGLPRGQGGSLVTPVVPHVPIGGVFVKPPENEAELLMGSSTVVVEDEPFSYLGCRF

Secondary structure (DSSP, 8-state):
-PBPBTT-EEEEEEEEEEE-SSSPPPEEEEEEEEEEE--GGGGSTTTS---EETTEEBPBTT-EEEESSPPPPSSSEESS-----EE-----SS-EETTEEBPBTT---

Nearest PDB structures (foldseek):
  5ysx-assembly1_A-2  TM=3.828E-01  e=1.454E+00  Norovirus GII
  4rpb-assembly1_A  TM=3.821E-01  e=2.113E+00  Norovirus Hu/GII.2/KL109/1978/MYS
  5omn-assembly1_B  TM=2.695E-01  e=2.113E+00  Norwalk virus
  4z4t-assembly1_A  TM=2.638E-01  e=2.616E+00  Norwalk virus

Mean predicted aligned error: 4.33 Å

Foldseek 3Di:
DAFAFWFDKDKDWDWFWFDAPDPDDTDTDIFIFIWTQDDPQLPDPPRHAPDDDVNTGTAFAFGKTATPDATDDDRHHTPDGDPRIDHQHHADPPDDGPNTHTHGPPRDD

pLDDT: mean 91.66, std 5.91, range [59.5, 98.0]